Protein AF-A0A6J5ECY8-F1 (afdb_monomer_lite)

Foldseek 3Di:
DPLDQDALVNLLPDDPVVLVVLLVVLVVQLPDPVDDPSSNVSSVSSNVSSVVSVVPPPDD

Structure (mmCIF, N/CA/C/O backbone):
data_AF-A0A6J5ECY8-F1
#
_entry.id   AF-A0A6J5ECY8-F1
#
loop_
_atom_site.group_PDB
_atom_site.id
_atom_site.type_symbol
_atom_site.label_atom_id
_atom_site.label_alt_id
_atom_site.label_comp_id
_atom_site.label_asym_id
_atom_site.label_entity_id
_atom_site.label_seq_id
_atom_site.pdbx_PDB_ins_code
_atom_site.Cartn_x
_atom_site.Cartn_y
_atom_site.Cartn_z
_atom_site.occupancy
_atom_site.B_iso_or_equiv
_atom_site.auth_seq_id
_atom_site.auth_comp_id
_atom_site.auth_asym_id
_atom_site.auth_atom_id
_atom_site.pdbx_PDB_model_num
ATOM 1 N N . MET A 1 1 ? -5.838 6.836 -12.791 1.00 48.56 1 MET A N 1
ATOM 2 C CA . MET A 1 1 ? -5.883 7.435 -11.444 1.00 48.56 1 MET A CA 1
ATOM 3 C C . MET A 1 1 ? -5.246 8.799 -11.536 1.00 48.56 1 MET A C 1
ATOM 5 O O . MET A 1 1 ? -4.170 8.888 -12.108 1.00 48.56 1 MET A O 1
ATOM 9 N N . GLN A 1 2 ? -5.895 9.858 -11.055 1.00 49.03 2 GLN A N 1
ATOM 10 C CA . GLN A 1 2 ? -5.157 11.097 -10.800 1.00 49.03 2 GLN A CA 1
ATOM 11 C C . GLN A 1 2 ? -4.036 10.757 -9.809 1.00 49.03 2 GLN A C 1
ATOM 13 O O . GLN A 1 2 ? -4.283 10.009 -8.865 1.00 49.03 2 GLN A O 1
ATOM 18 N N . ASN A 1 3 ? -2.818 11.249 -10.047 1.00 62.72 3 ASN A N 1
ATOM 19 C CA . ASN A 1 3 ? -1.592 10.960 -9.282 1.00 62.72 3 ASN A CA 1
ATOM 20 C C . ASN A 1 3 ? -1.614 11.495 -7.831 1.00 62.72 3 ASN A C 1
ATOM 22 O O . ASN A 1 3 ? -0.584 11.883 -7.284 1.00 62.72 3 ASN A O 1
ATOM 26 N N . HIS A 1 4 ? -2.785 11.566 -7.208 1.00 74.06 4 HIS A N 1
ATOM 27 C CA . HIS A 1 4 ? -2.959 12.059 -5.860 1.00 74.06 4 HIS A CA 1
ATOM 28 C C . HIS A 1 4 ? -2.621 10.954 -4.858 1.00 74.06 4 HIS A C 1
ATOM 30 O O . HIS A 1 4 ? -3.317 9.942 -4.767 1.00 74.06 4 HIS A O 1
ATOM 36 N N . ILE A 1 5 ? -1.538 11.150 -4.109 1.00 81.19 5 ILE A N 1
ATOM 37 C CA . ILE A 1 5 ? -1.181 10.311 -2.966 1.00 81.19 5 ILE A CA 1
ATOM 38 C C . ILE A 1 5 ? -1.899 10.910 -1.750 1.00 81.19 5 ILE A C 1
ATOM 40 O O . ILE A 1 5 ? -1.454 11.958 -1.281 1.00 81.19 5 ILE A O 1
ATOM 44 N N . PRO A 1 6 ? -2.982 10.297 -1.231 1.00 81.38 6 PRO A N 1
ATOM 45 C CA . PRO A 1 6 ? -3.654 10.793 -0.037 1.00 81.38 6 PRO A CA 1
ATOM 46 C C . PRO A 1 6 ? -2.694 10.910 1.151 1.00 81.38 6 PRO A C 1
ATOM 48 O O . PRO A 1 6 ? -1.884 10.013 1.434 1.00 81.38 6 PRO A O 1
ATOM 51 N N . THR A 1 7 ? -2.809 12.031 1.854 1.00 84.31 7 THR A N 1
ATOM 52 C CA . THR A 1 7 ? -2.097 12.301 3.103 1.00 84.31 7 THR A CA 1
ATOM 53 C C . THR A 1 7 ? -2.687 11.487 4.256 1.00 84.31 7 THR A C 1
ATOM 55 O O . THR A 1 7 ? -3.813 10.995 4.199 1.00 84.31 7 THR A O 1
ATOM 58 N N . ILE A 1 8 ? -1.927 11.330 5.343 1.00 81.31 8 ILE A N 1
ATOM 59 C CA . ILE A 1 8 ? -2.388 10.581 6.524 1.00 81.31 8 ILE A CA 1
ATOM 60 C C . ILE A 1 8 ? -3.629 11.239 7.148 1.00 81.31 8 ILE A C 1
ATOM 62 O O . ILE A 1 8 ? -4.509 10.533 7.631 1.00 81.31 8 ILE A O 1
ATOM 66 N N . GLU A 1 9 ? -3.738 12.567 7.116 1.00 82.38 9 GLU A N 1
ATOM 67 C CA . GLU A 1 9 ? -4.895 13.293 7.658 1.00 82.38 9 GLU A CA 1
ATOM 68 C C . GLU A 1 9 ? -6.171 13.018 6.857 1.00 82.38 9 GLU A C 1
ATOM 70 O O . GLU A 1 9 ? -7.213 12.726 7.442 1.00 82.38 9 GLU A O 1
ATOM 75 N N . GLU A 1 10 ? -6.075 12.993 5.525 1.00 84.00 10 GLU A N 1
ATOM 76 C CA . GLU A 1 10 ? -7.187 12.596 4.655 1.00 84.00 10 GLU A CA 1
ATOM 77 C C . GLU A 1 10 ? -7.609 11.142 4.889 1.00 84.00 10 GLU A C 1
ATOM 79 O O . GLU A 1 10 ? -8.795 10.818 4.840 1.00 84.00 10 GLU A O 1
ATOM 84 N N . LEU A 1 11 ? -6.648 10.258 5.174 1.00 85.56 11 LEU A N 1
ATOM 85 C CA . LEU A 1 11 ? -6.918 8.861 5.512 1.00 85.56 11 LEU A CA 1
ATOM 86 C C . LEU A 1 11 ? -7.573 8.724 6.897 1.00 85.56 11 LEU A C 1
ATOM 88 O O . LEU A 1 11 ? -8.474 7.906 7.058 1.00 85.56 11 LEU A O 1
ATOM 92 N N . ARG A 1 12 ? -7.203 9.547 7.886 1.00 82.50 12 ARG A N 1
ATOM 93 C CA . ARG A 1 12 ? -7.838 9.538 9.219 1.00 82.50 12 ARG A CA 1
ATOM 94 C C . ARG A 1 12 ? -9.317 9.917 9.181 1.00 82.50 12 ARG A C 1
ATOM 96 O O . ARG A 1 12 ? -10.069 9.456 10.033 1.00 82.50 12 ARG A O 1
ATOM 103 N N . GLY A 1 13 ? -9.729 10.736 8.215 1.00 83.62 13 GLY A N 1
ATOM 104 C CA . GLY A 1 13 ? -11.134 11.095 8.009 1.00 83.62 13 GLY A CA 1
ATOM 105 C C . GLY A 1 13 ? -11.986 9.985 7.384 1.00 83.62 13 GLY A C 1
ATOM 106 O O . GLY A 1 13 ? -13.199 10.148 7.271 1.00 83.62 13 GLY A O 1
ATOM 107 N N . LYS A 1 14 ? -11.380 8.870 6.958 1.00 85.94 14 LYS A N 1
ATOM 108 C CA . LYS A 1 14 ? -12.064 7.780 6.257 1.00 85.94 14 LYS A CA 1
ATOM 109 C C . LYS A 1 14 ? -12.468 6.647 7.181 1.00 85.94 14 LYS A C 1
ATOM 111 O O . LYS A 1 14 ? -11.804 6.332 8.166 1.00 85.94 14 LYS A O 1
ATOM 116 N N . SER A 1 15 ? -13.544 5.966 6.802 1.00 86.69 15 SER A N 1
ATOM 117 C CA . SER A 1 15 ? -13.962 4.739 7.474 1.00 86.69 15 SER A CA 1
ATOM 118 C C . SER A 1 15 ? -12.956 3.599 7.251 1.00 86.69 15 SER A C 1
ATOM 120 O O . SER A 1 15 ? -12.274 3.532 6.227 1.00 86.69 15 SER A O 1
ATOM 122 N N . ALA A 1 16 ? -12.915 2.624 8.165 1.00 85.25 16 ALA A N 1
ATOM 123 C CA . ALA A 1 16 ? -12.070 1.432 8.017 1.00 85.25 16 ALA A CA 1
ATOM 124 C C . ALA A 1 16 ? -12.340 0.661 6.706 1.00 85.25 16 ALA A C 1
ATOM 126 O O . ALA A 1 16 ? -11.425 0.084 6.111 1.00 85.25 16 ALA A O 1
ATOM 127 N N . ARG A 1 17 ? -13.592 0.685 6.222 1.00 88.00 17 ARG A N 1
ATOM 128 C CA . ARG A 1 17 ? -13.991 0.077 4.945 1.00 88.00 17 ARG A CA 1
ATOM 129 C C . ARG A 1 17 ? -13.372 0.804 3.753 1.00 88.00 17 ARG A C 1
ATOM 131 O O . ARG A 1 17 ? -12.855 0.149 2.853 1.00 88.00 17 ARG A O 1
ATOM 138 N N . GLU A 1 18 ? -13.398 2.134 3.753 1.00 87.88 18 GLU A N 1
ATOM 139 C CA . GLU A 1 18 ? -12.744 2.934 2.713 1.00 87.88 18 GLU A CA 1
ATOM 140 C C . GLU A 1 18 ? -11.227 2.766 2.745 1.00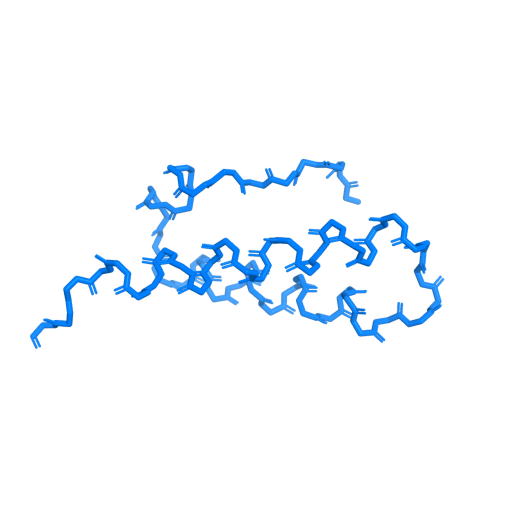 87.88 18 GLU A C 1
ATOM 142 O O . GLU A 1 18 ? -10.620 2.548 1.701 1.00 87.88 18 GLU A O 1
ATOM 147 N N . LEU A 1 19 ? -10.617 2.795 3.934 1.00 88.19 19 LEU A N 1
ATOM 148 C CA . LEU A 1 19 ? -9.184 2.545 4.094 1.00 88.19 19 LEU A CA 1
ATOM 149 C C . LEU A 1 19 ? -8.787 1.175 3.540 1.00 88.19 19 LEU A C 1
ATOM 151 O O . LEU A 1 19 ? -7.793 1.066 2.827 1.00 88.19 19 LEU A O 1
ATOM 155 N N . SER A 1 20 ? -9.596 0.146 3.799 1.00 88.75 20 SER A N 1
ATOM 156 C CA . SER A 1 20 ? -9.377 -1.199 3.255 1.00 88.75 20 SER A CA 1
ATOM 157 C C . SER A 1 20 ? -9.516 -1.245 1.731 1.00 88.75 20 SER A C 1
ATOM 159 O O . SER A 1 20 ? -8.740 -1.930 1.065 1.00 88.75 20 SER A O 1
ATOM 161 N N . ALA A 1 21 ? -10.477 -0.510 1.161 1.00 90.25 21 ALA A N 1
ATOM 162 C CA . ALA A 1 21 ? -10.664 -0.438 -0.286 1.00 90.25 21 ALA A CA 1
ATOM 163 C C . ALA A 1 21 ? -9.457 0.223 -0.972 1.00 90.25 21 ALA A C 1
ATOM 165 O O . ALA A 1 21 ? -8.891 -0.356 -1.900 1.00 90.25 21 ALA A O 1
ATOM 166 N N . ILE A 1 22 ? -9.008 1.372 -0.451 1.00 90.88 22 ILE A N 1
ATOM 167 C CA . ILE A 1 22 ? -7.844 2.107 -0.968 1.00 90.88 22 ILE A CA 1
ATOM 168 C C . ILE A 1 22 ? -6.574 1.267 -0.808 1.00 90.88 22 ILE A C 1
ATOM 170 O O . ILE A 1 22 ? -5.775 1.171 -1.737 1.00 90.88 22 ILE A O 1
ATOM 174 N N . PHE A 1 23 ? -6.398 0.611 0.343 1.00 90.69 23 PHE A N 1
ATOM 175 C CA . PHE A 1 23 ? -5.260 -0.273 0.583 1.00 90.69 23 PHE A CA 1
ATOM 176 C C . PHE A 1 23 ? -5.198 -1.399 -0.448 1.00 90.69 23 PHE A C 1
ATOM 178 O O . PHE A 1 23 ? -4.133 -1.670 -1.006 1.00 90.69 23 PHE A O 1
ATOM 185 N N . ARG A 1 24 ? -6.335 -2.049 -0.721 1.00 92.44 24 ARG A N 1
ATOM 186 C CA . ARG A 1 24 ? -6.409 -3.150 -1.685 1.00 92.44 24 ARG A CA 1
ATOM 187 C C . ARG A 1 24 ? -6.061 -2.675 -3.091 1.00 92.44 24 ARG A C 1
ATOM 189 O O . ARG A 1 24 ? -5.257 -3.315 -3.760 1.00 92.44 24 ARG A O 1
ATOM 196 N N . GLU A 1 25 ? -6.637 -1.560 -3.521 1.00 91.81 25 GLU A N 1
ATOM 197 C CA . GLU A 1 25 ? -6.402 -0.999 -4.851 1.00 91.81 25 GLU A CA 1
ATOM 198 C C . GLU A 1 25 ? -4.937 -0.576 -5.041 1.00 91.81 25 GLU A C 1
ATOM 200 O O . GLU A 1 25 ? -4.290 -0.974 -6.012 1.00 91.81 25 GLU A O 1
ATOM 205 N N . ALA A 1 26 ? -4.371 0.137 -4.065 1.00 91.38 26 ALA A N 1
ATOM 206 C CA . ALA A 1 26 ? -2.966 0.528 -4.077 1.00 91.38 26 ALA A CA 1
ATOM 207 C C . ALA A 1 26 ? -2.021 -0.688 -4.045 1.00 91.38 26 ALA A C 1
ATOM 209 O O . ALA A 1 26 ? -1.018 -0.711 -4.756 1.00 91.38 26 ALA A O 1
ATOM 210 N N . SER A 1 27 ? -2.353 -1.736 -3.287 1.00 92.38 27 SER A N 1
ATOM 211 C CA . SER A 1 27 ? -1.553 -2.969 -3.255 1.00 92.38 27 SER A CA 1
ATOM 212 C C . SER A 1 27 ? -1.525 -3.673 -4.613 1.00 92.38 27 SER A C 1
ATOM 214 O O . SER A 1 27 ? -0.465 -4.125 -5.044 1.00 92.38 27 SER A O 1
ATOM 216 N N . VAL A 1 28 ? -2.665 -3.727 -5.313 1.00 94.44 28 VAL A N 1
ATOM 217 C CA . VAL A 1 28 ? -2.745 -4.301 -6.665 1.00 94.44 28 VAL A CA 1
ATOM 218 C C . VAL A 1 28 ? -1.852 -3.522 -7.630 1.00 94.44 28 VAL A C 1
ATOM 220 O O . VAL A 1 28 ? -1.062 -4.123 -8.351 1.00 94.44 28 VAL A O 1
ATOM 223 N N . ILE A 1 29 ? -1.912 -2.190 -7.601 1.00 91.25 29 ILE A N 1
ATOM 224 C CA . ILE A 1 29 ? -1.123 -1.341 -8.506 1.00 91.25 29 ILE A CA 1
ATOM 225 C C . ILE A 1 29 ? 0.369 -1.416 -8.196 1.00 91.25 29 ILE A C 1
ATOM 227 O O . ILE A 1 29 ? 1.181 -1.466 -9.113 1.00 91.25 29 ILE A O 1
ATOM 231 N N . ALA A 1 30 ? 0.753 -1.453 -6.920 1.00 92.00 30 ALA A N 1
ATOM 232 C CA . ALA A 1 30 ? 2.148 -1.603 -6.517 1.00 92.00 30 ALA A CA 1
ATOM 233 C C . ALA A 1 30 ? 2.773 -2.912 -7.041 1.00 92.00 30 ALA A C 1
ATOM 235 O O . ALA A 1 30 ? 3.940 -2.925 -7.461 1.00 92.00 30 ALA A O 1
ATOM 236 N N . ALA A 1 31 ? 1.987 -3.995 -7.027 1.00 91.94 31 ALA A N 1
ATOM 237 C CA . ALA A 1 31 ? 2.386 -5.322 -7.484 1.00 91.94 31 ALA A CA 1
ATOM 238 C C . ALA A 1 31 ? 2.329 -5.493 -9.014 1.00 91.94 31 ALA A C 1
ATOM 240 O O . ALA A 1 31 ? 3.016 -6.361 -9.552 1.00 91.94 31 ALA A O 1
ATOM 241 N N . ASP A 1 32 ? 1.553 -4.671 -9.720 1.00 92.62 32 ASP A N 1
ATOM 242 C CA . ASP A 1 32 ? 1.410 -4.744 -11.172 1.00 92.62 32 ASP A CA 1
ATOM 243 C C . ASP A 1 32 ? 2.665 -4.216 -11.887 1.00 92.62 32 ASP A C 1
ATOM 245 O O . ASP A 1 32 ? 2.913 -3.013 -11.978 1.00 92.62 32 ASP A O 1
ATOM 249 N N . ALA A 1 33 ? 3.476 -5.134 -12.418 1.00 90.88 33 ALA A N 1
ATOM 250 C CA . ALA A 1 33 ? 4.706 -4.808 -13.138 1.00 90.88 33 ALA A CA 1
ATOM 251 C C . ALA A 1 33 ? 4.469 -4.148 -14.507 1.00 90.88 33 ALA A C 1
ATOM 253 O O . ALA A 1 33 ? 5.405 -3.568 -15.055 1.00 90.88 33 ALA A O 1
ATOM 254 N N . THR A 1 34 ? 3.244 -4.209 -15.044 1.00 93.75 34 THR A N 1
ATOM 255 C CA . THR A 1 34 ? 2.879 -3.551 -16.309 1.00 93.75 34 THR A CA 1
ATOM 256 C C . THR A 1 34 ? 2.649 -2.049 -16.132 1.00 93.75 34 THR A C 1
ATOM 258 O O . THR A 1 34 ? 2.645 -1.296 -17.106 1.00 93.75 34 THR A O 1
ATOM 261 N N . ARG A 1 35 ? 2.498 -1.592 -14.882 1.00 89.94 35 ARG A N 1
ATOM 262 C CA . ARG A 1 35 ? 2.294 -0.183 -14.548 1.00 89.94 35 ARG A CA 1
ATOM 263 C C . ARG A 1 35 ? 3.600 0.607 -14.556 1.00 89.94 35 ARG A C 1
ATOM 265 O O . ARG A 1 35 ? 4.652 0.080 -14.175 1.00 89.94 35 ARG A O 1
AT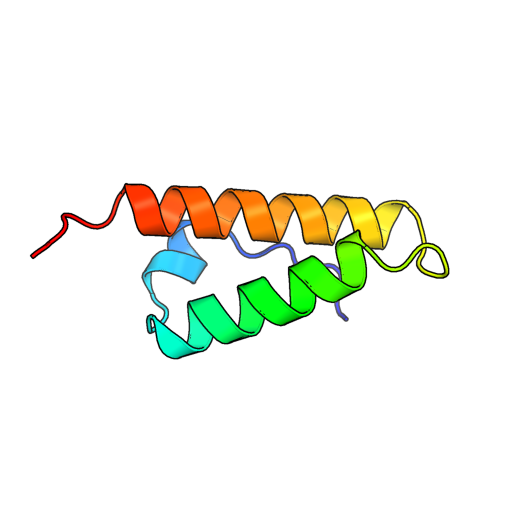OM 272 N N . PRO A 1 36 ? 3.540 1.910 -14.886 1.00 92.44 36 PRO A N 1
ATOM 273 C CA . PRO A 1 36 ? 4.687 2.796 -14.771 1.00 92.44 36 PRO A CA 1
ATOM 274 C C . PRO A 1 36 ? 5.300 2.755 -13.369 1.00 92.44 36 PRO A C 1
ATOM 276 O O . PRO A 1 36 ? 4.596 2.764 -12.358 1.00 92.44 36 PRO A O 1
ATOM 279 N N . ALA A 1 37 ? 6.632 2.786 -13.292 1.00 89.06 37 ALA A N 1
ATOM 280 C CA . ALA A 1 37 ? 7.347 2.765 -12.015 1.00 89.06 37 ALA A CA 1
ATOM 281 C C . ALA A 1 37 ? 6.909 3.898 -11.065 1.00 89.06 37 ALA A C 1
ATOM 283 O O . ALA A 1 37 ? 6.909 3.719 -9.848 1.00 89.06 37 ALA A O 1
ATOM 284 N N . GLN A 1 38 ? 6.509 5.051 -11.611 1.00 89.31 38 GLN A N 1
ATOM 285 C CA . GLN A 1 38 ? 5.973 6.170 -10.837 1.00 89.31 38 GLN A CA 1
ATOM 286 C C . GLN A 1 38 ? 4.626 5.835 -10.180 1.00 89.31 38 GLN A C 1
ATOM 288 O O . GLN A 1 38 ? 4.462 6.102 -8.992 1.00 89.31 38 GLN A O 1
ATOM 293 N N . GLU A 1 39 ? 3.697 5.204 -10.908 1.00 89.06 39 GLU A N 1
ATOM 294 C CA . GLU A 1 39 ? 2.403 4.764 -10.362 1.00 89.06 39 GLU A CA 1
ATOM 295 C C . GLU A 1 39 ? 2.601 3.716 -9.267 1.00 89.06 39 GLU A C 1
ATOM 297 O O . GLU A 1 39 ? 2.019 3.821 -8.190 1.00 89.06 39 GLU A O 1
ATOM 302 N N . ARG A 1 40 ? 3.500 2.752 -9.492 1.00 91.94 40 ARG A N 1
ATOM 303 C CA . ARG A 1 40 ? 3.826 1.718 -8.501 1.00 91.94 40 ARG A CA 1
ATOM 304 C C . ARG A 1 40 ? 4.419 2.310 -7.223 1.00 91.94 40 ARG A C 1
ATOM 306 O O . ARG A 1 40 ? 4.023 1.925 -6.126 1.00 91.94 40 ARG A O 1
ATOM 313 N N . LYS A 1 41 ? 5.343 3.271 -7.346 1.00 91.69 41 LYS A N 1
ATOM 314 C CA . LYS A 1 41 ? 5.931 3.985 -6.198 1.00 91.69 41 LYS A CA 1
ATOM 315 C C . LYS A 1 41 ? 4.890 4.806 -5.441 1.00 91.69 41 LYS A C 1
ATOM 317 O O . LYS A 1 41 ? 4.884 4.781 -4.213 1.00 91.69 41 LYS A O 1
ATOM 322 N N . ALA A 1 42 ? 4.012 5.508 -6.155 1.00 90.25 42 ALA A N 1
ATOM 323 C CA . ALA A 1 42 ? 2.913 6.244 -5.540 1.00 90.25 42 ALA A CA 1
ATOM 324 C C . ALA A 1 42 ? 1.992 5.294 -4.761 1.00 90.25 42 ALA A C 1
ATOM 326 O O . ALA A 1 42 ? 1.704 5.537 -3.593 1.00 90.25 42 ALA A O 1
ATOM 327 N N . ALA A 1 43 ? 1.616 4.165 -5.363 1.00 91.88 43 ALA A N 1
ATOM 328 C CA . ALA A 1 43 ? 0.767 3.161 -4.737 1.00 91.88 43 ALA A CA 1
ATOM 329 C C . ALA A 1 43 ? 1.415 2.526 -3.491 1.00 91.88 43 ALA A C 1
ATOM 331 O O . ALA A 1 43 ? 0.765 2.416 -2.452 1.00 91.88 43 ALA A O 1
ATOM 332 N N . LEU A 1 44 ? 2.715 2.211 -3.536 1.00 92.38 44 LEU A N 1
ATOM 333 C CA . LEU A 1 44 ? 3.470 1.783 -2.350 1.00 92.38 44 LEU A CA 1
ATOM 334 C C . LEU A 1 44 ? 3.403 2.827 -1.231 1.00 92.38 44 LEU A C 1
ATOM 336 O O . LEU A 1 44 ? 3.189 2.476 -0.072 1.00 92.38 44 LEU A O 1
ATOM 340 N N . LYS A 1 45 ? 3.516 4.116 -1.573 1.00 92.44 45 LYS A N 1
ATOM 341 C CA . LYS A 1 45 ? 3.443 5.187 -0.578 1.00 92.44 45 LYS A CA 1
ATOM 342 C C . LYS A 1 45 ? 2.068 5.287 0.080 1.00 92.44 45 LYS A C 1
ATOM 344 O O . LYS A 1 45 ? 1.977 5.520 1.283 1.00 92.44 45 LYS A O 1
ATOM 349 N N . ILE A 1 46 ? 1.005 5.071 -0.694 1.00 91.50 46 ILE A N 1
ATOM 350 C CA . ILE A 1 46 ? -0.374 5.026 -0.191 1.00 91.50 46 ILE A CA 1
ATOM 351 C C . ILE A 1 46 ? -0.542 3.868 0.799 1.00 91.50 46 ILE A C 1
ATOM 353 O O . ILE A 1 46 ? -1.077 4.067 1.889 1.00 91.50 46 ILE A O 1
ATOM 357 N N . VAL A 1 47 ? -0.032 2.681 0.458 1.00 91.81 47 VAL A N 1
ATOM 358 C CA . VAL A 1 47 ? -0.035 1.501 1.338 1.00 91.81 47 VAL A CA 1
ATOM 359 C C . VAL A 1 47 ? 0.670 1.804 2.665 1.00 91.81 47 VAL A C 1
ATOM 361 O O . VAL A 1 47 ? 0.099 1.554 3.729 1.00 91.81 47 VAL A O 1
ATOM 364 N N . GLU A 1 48 ? 1.865 2.402 2.622 1.00 91.00 48 GLU A N 1
ATOM 365 C CA . GLU A 1 48 ? 2.598 2.805 3.830 1.00 91.00 48 GLU A CA 1
ATOM 366 C C . GLU A 1 48 ? 1.804 3.804 4.688 1.00 91.00 48 GLU A C 1
ATOM 368 O O . GLU A 1 48 ? 1.734 3.657 5.912 1.00 91.00 48 GLU A O 1
ATOM 373 N N . ASN A 1 49 ? 1.198 4.820 4.065 1.00 89.62 49 ASN A N 1
ATOM 374 C CA . ASN A 1 49 ? 0.424 5.841 4.771 1.00 89.62 49 ASN A CA 1
ATOM 375 C C . ASN A 1 49 ? -0.793 5.232 5.483 1.00 89.62 49 ASN A C 1
ATOM 377 O O . ASN A 1 49 ? -1.047 5.560 6.643 1.00 89.62 49 ASN A O 1
ATOM 381 N N . ILE A 1 50 ? -1.505 4.305 4.8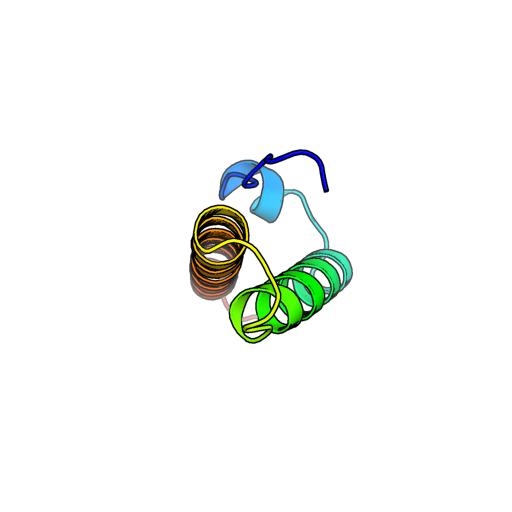33 1.00 88.69 50 ILE A N 1
ATOM 382 C CA . ILE A 1 50 ? -2.653 3.610 5.433 1.00 88.69 50 ILE A CA 1
ATOM 383 C C . ILE A 1 50 ? -2.206 2.735 6.603 1.00 88.69 50 ILE A C 1
ATOM 385 O O . ILE A 1 50 ? -2.816 2.787 7.668 1.00 88.69 50 ILE A O 1
ATOM 389 N N . GLN A 1 51 ? -1.115 1.978 6.460 1.00 88.00 51 GLN A N 1
ATOM 390 C CA . GLN A 1 51 ? -0.585 1.159 7.557 1.00 88.00 51 GLN A CA 1
ATOM 391 C C . GLN A 1 51 ? -0.194 2.004 8.773 1.00 88.00 51 GLN A C 1
ATOM 393 O O . GLN A 1 51 ? -0.472 1.616 9.909 1.00 88.00 51 GLN A O 1
ATOM 398 N N . ARG A 1 52 ? 0.421 3.173 8.553 1.00 86.88 52 ARG A N 1
ATOM 399 C CA . ARG A 1 52 ? 0.731 4.125 9.630 1.00 86.88 52 ARG A CA 1
ATOM 400 C C . ARG A 1 52 ? -0.538 4.664 10.282 1.00 86.88 52 ARG A C 1
ATOM 402 O O . ARG A 1 52 ? -0.611 4.684 11.504 1.00 86.88 52 ARG A O 1
ATOM 409 N N . CYS A 1 53 ? -1.536 5.038 9.482 1.00 85.38 53 CYS A N 1
ATOM 410 C CA . CYS A 1 53 ? -2.827 5.509 9.976 1.00 85.38 53 CYS A CA 1
ATOM 411 C C . CYS A 1 53 ? -3.516 4.454 10.856 1.00 85.38 53 CYS A C 1
ATOM 413 O O . CYS A 1 53 ? -3.985 4.776 11.943 1.00 85.38 53 CYS A O 1
ATOM 415 N N . LEU A 1 54 ? -3.520 3.187 10.426 1.00 81.06 54 LEU A N 1
ATOM 416 C CA . LEU A 1 54 ? -4.122 2.082 11.175 1.00 81.06 54 LEU A CA 1
ATOM 417 C C . LEU A 1 54 ? -3.375 1.7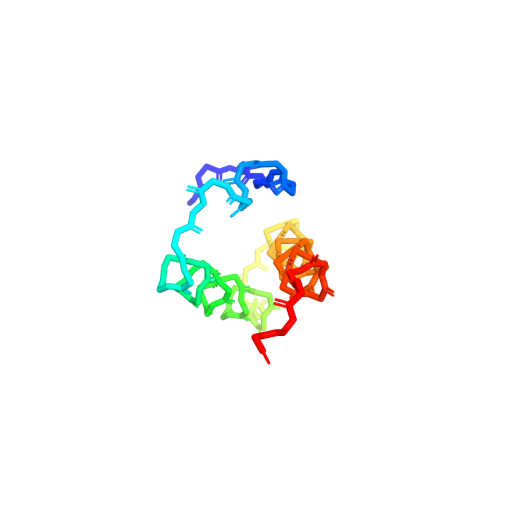67 12.478 1.00 81.06 54 LEU A C 1
ATOM 419 O O . LEU A 1 54 ? -4.017 1.473 13.476 1.00 81.06 54 LEU A O 1
ATOM 423 N N . ARG A 1 55 ? -2.038 1.864 12.501 1.00 79.19 55 ARG A N 1
ATOM 424 C CA . ARG A 1 55 ? -1.241 1.672 13.731 1.00 79.19 55 ARG A CA 1
ATOM 425 C C . ARG A 1 55 ? -1.407 2.797 14.754 1.00 79.19 55 ARG A C 1
ATOM 427 O O . ARG A 1 55 ? -1.139 2.576 15.928 1.00 79.19 55 ARG A O 1
ATOM 434 N N . MET A 1 56 ? -1.774 3.998 14.307 1.00 70.94 56 MET A N 1
ATOM 435 C CA . MET A 1 56 ? -2.018 5.149 15.183 1.00 70.94 56 MET A CA 1
ATOM 436 C C . MET A 1 56 ? -3.441 5.184 15.749 1.00 70.94 56 MET A C 1
ATOM 438 O O . MET A 1 56 ? -3.706 5.974 16.654 1.00 70.94 56 MET A O 1
ATOM 442 N N . LEU A 1 57 ? -4.358 4.361 15.233 1.00 63.53 57 LEU A N 1
ATOM 443 C CA . LEU A 1 57 ? -5.661 4.180 15.859 1.00 63.53 57 LEU A CA 1
ATOM 444 C C . LEU A 1 57 ? -5.458 3.340 17.129 1.00 63.53 57 LEU A C 1
ATOM 446 O O . LEU A 1 57 ? -4.907 2.242 17.027 1.00 63.53 57 LEU A O 1
ATOM 450 N N . PRO A 1 58 ? -5.858 3.826 18.318 1.00 55.25 58 PRO A N 1
ATOM 451 C CA . PRO A 1 58 ? -5.864 2.984 19.503 1.00 55.25 58 PRO A CA 1
ATOM 452 C C . PRO A 1 58 ? -6.784 1.793 19.224 1.00 55.25 58 PRO A C 1
ATOM 454 O O . PRO A 1 58 ? -7.937 1.974 18.827 1.00 55.25 58 PRO A O 1
ATOM 457 N N . SER A 1 59 ? -6.252 0.580 19.370 1.00 54.44 59 SER A N 1
ATOM 458 C CA . SER A 1 59 ? -7.076 -0.626 19.409 1.00 54.44 59 SER A CA 1
ATOM 459 C C . SER A 1 59 ? -8.143 -0.454 20.502 1.00 54.44 59 SER A C 1
ATOM 461 O O . SER A 1 59 ? -7.804 0.097 21.554 1.00 54.44 59 SER A O 1
ATOM 463 N N . PRO A 1 60 ? -9.400 -0.863 20.260 1.00 53.94 60 PRO A N 1
ATOM 464 C CA . PRO A 1 60 ? -10.443 -0.827 21.282 1.00 53.94 60 PRO A CA 1
ATOM 465 C C . PRO A 1 60 ? -10.101 -1.702 22.492 1.00 53.94 60 PRO A C 1
ATOM 467 O O . PRO A 1 60 ? -9.358 -2.699 22.316 1.00 53.94 60 PRO A O 1
#

Organism: NCBI:txid624376

pLDDT: mean 84.16, std 11.59, range [48.56, 94.44]

Secondary structure (DSSP, 8-state):
-------HHHHHTS-HHHHHHHHHHHHHHHH-T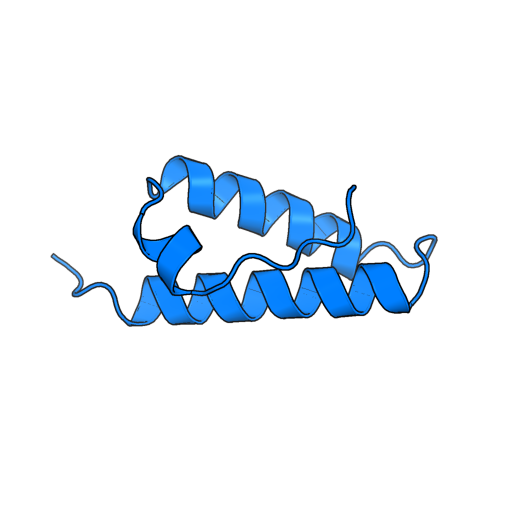TS-HHHHHHHHHHHHHHHHHHHHSPP-

Radius of gyration: 11.68 Å; chains: 1; bounding box: 21×19×38 Å

Sequence (60 aa):
MQNHIPTIE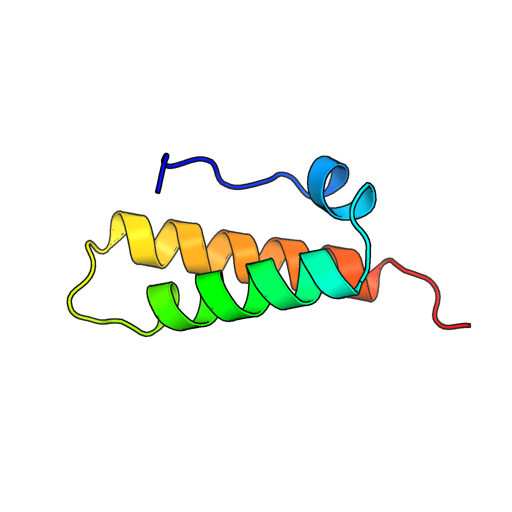ELRGKSARELSAIFREASVIAADATRPAQERKAALKIVENIQRCLRMLPSP